Protein AF-A0A1H8UJ95-F1 (afdb_monomer_lite)

Radius of gyration: 18.99 Å; chains: 1; bounding box: 41×17×62 Å

Secondary structure (DSSP, 8-state):
-GGGS---HHHHHHHHHHHHHHHHHHHH-HHHHHHH-TTSSHHHHHHHHHHHHHHHHHHHHHHHHHHHHHHHHHHHHHHTT-

Structure (mmCIF, N/CA/C/O backbone):
data_AF-A0A1H8UJ95-F1
#
_entry.id   AF-A0A1H8UJ95-F1
#
loop_
_atom_site.group_PDB
_atom_site.id
_atom_site.type_symbol
_atom_site.label_atom_id
_atom_site.label_alt_id
_atom_site.label_comp_id
_atom_site.label_asym_id
_atom_site.label_entity_id
_atom_site.label_seq_id
_atom_site.pdbx_PDB_ins_code
_atom_site.Cartn_x
_atom_site.Cartn_y
_atom_site.Cartn_z
_atom_site.occupancy
_atom_site.B_iso_or_equiv
_atom_site.auth_seq_id
_atom_site.auth_comp_id
_atom_site.auth_asym_id
_atom_site.auth_atom_id
_atom_site.pdbx_PDB_model_num
ATOM 1 N N . MET A 1 1 ? 9.117 -6.696 -7.263 1.00 66.62 1 MET A N 1
ATOM 2 C CA . MET A 1 1 ? 10.345 -5.854 -7.394 1.00 66.62 1 MET A CA 1
ATOM 3 C C . MET A 1 1 ? 10.761 -5.188 -6.085 1.00 66.62 1 MET A C 1
ATOM 5 O O . MET A 1 1 ? 11.889 -4.723 -5.955 1.00 66.62 1 MET A O 1
ATOM 9 N N . PHE A 1 2 ? 9.877 -5.192 -5.094 1.00 70.12 2 PHE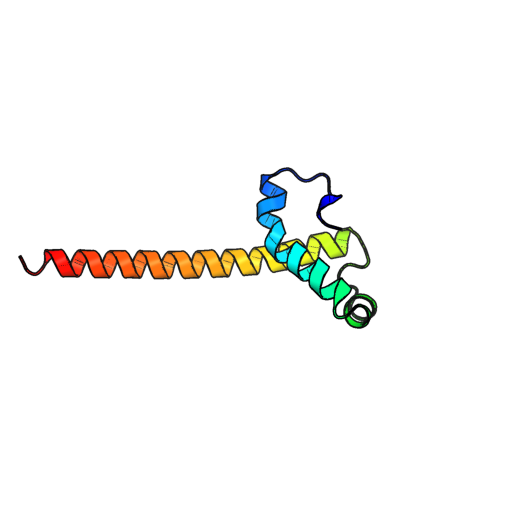 A N 1
ATOM 10 C CA . PHE A 1 2 ? 9.997 -4.409 -3.877 1.00 70.12 2 PHE A CA 1
ATOM 11 C C . PHE A 1 2 ? 11.240 -4.690 -3.010 1.00 70.12 2 PHE A C 1
ATOM 13 O O . PHE A 1 2 ? 11.885 -3.758 -2.546 1.00 70.12 2 PHE A O 1
ATOM 20 N N . HIS A 1 3 ? 11.646 -5.956 -2.861 1.00 72.75 3 HIS A N 1
ATOM 21 C CA . HIS A 1 3 ? 12.815 -6.346 -2.051 1.00 72.75 3 HIS A CA 1
ATOM 22 C C . HIS A 1 3 ? 14.177 -5.919 -2.623 1.00 72.75 3 HI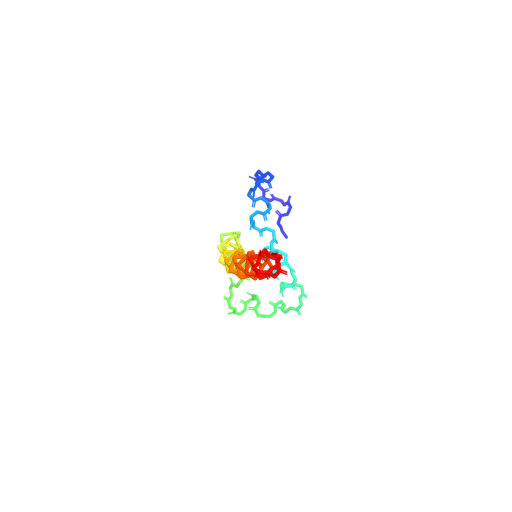S A C 1
ATOM 24 O O . HIS A 1 3 ? 15.193 -6.105 -1.964 1.00 72.75 3 HIS A O 1
ATOM 30 N N . LYS A 1 4 ? 14.216 -5.391 -3.853 1.00 75.56 4 LYS A N 1
ATOM 31 C CA . LYS A 1 4 ? 15.450 -4.918 -4.499 1.00 75.56 4 LYS A CA 1
ATOM 32 C C . LYS A 1 4 ? 15.678 -3.414 -4.322 1.00 75.56 4 LYS A C 1
ATOM 34 O O . LYS A 1 4 ? 16.714 -2.913 -4.744 1.00 75.56 4 LYS A O 1
ATOM 39 N N . LEU A 1 5 ? 14.714 -2.689 -3.748 1.00 75.38 5 LEU A N 1
ATOM 40 C CA . LEU A 1 5 ? 14.851 -1.260 -3.482 1.00 75.38 5 LEU A CA 1
ATOM 41 C C . LEU A 1 5 ? 15.745 -1.045 -2.245 1.00 75.38 5 LEU A C 1
ATOM 43 O O . LEU A 1 5 ? 15.551 -1.747 -1.250 1.00 75.38 5 LEU A O 1
ATOM 47 N N . PRO A 1 6 ? 16.684 -0.077 -2.264 1.00 83.38 6 PRO A N 1
ATOM 48 C CA . PRO A 1 6 ? 17.540 0.249 -1.122 1.00 83.38 6 PRO A CA 1
ATOM 49 C C . PRO A 1 6 ? 16.751 1.044 -0.068 1.00 83.38 6 PRO A C 1
ATOM 51 O O . PRO A 1 6 ? 16.989 2.228 0.156 1.00 83.38 6 PRO A O 1
ATOM 54 N N . LEU A 1 7 ? 15.754 0.400 0.538 1.00 85.50 7 LEU A N 1
ATOM 55 C CA . LEU A 1 7 ? 14.870 0.988 1.540 1.00 85.50 7 LEU A CA 1
ATOM 56 C C . LEU A 1 7 ? 15.311 0.590 2.944 1.00 85.50 7 LEU A C 1
ATOM 58 O O . LEU A 1 7 ? 15.708 -0.549 3.194 1.00 85.50 7 LEU A O 1
ATOM 62 N N . SER A 1 8 ? 15.166 1.517 3.886 1.00 91.62 8 SER A N 1
ATOM 63 C CA . SER A 1 8 ? 15.249 1.182 5.306 1.00 91.62 8 SER A CA 1
ATOM 64 C C . SER A 1 8 ? 14.055 0.319 5.729 1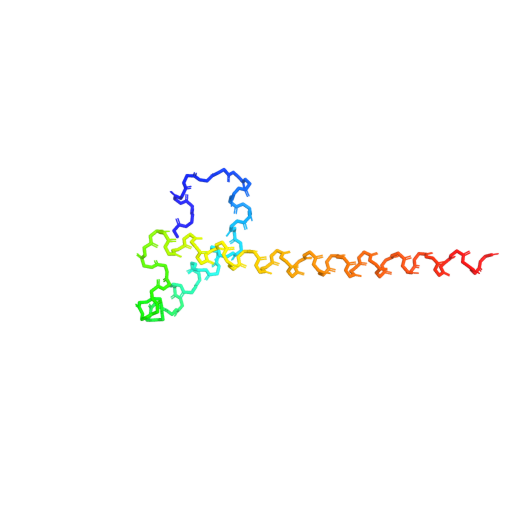.00 91.62 8 SER A C 1
ATOM 66 O O . SER A 1 8 ? 13.000 0.325 5.090 1.00 91.62 8 SER A O 1
ATOM 68 N N . TRP A 1 9 ? 14.183 -0.386 6.856 1.00 90.19 9 TRP A N 1
ATOM 69 C CA . TRP A 1 9 ? 13.104 -1.223 7.403 1.00 90.19 9 TRP A CA 1
ATOM 70 C C . TRP A 1 9 ? 11.781 -0.467 7.599 1.00 90.19 9 TRP A C 1
ATOM 72 O O . TRP A 1 9 ? 10.709 -1.013 7.346 1.00 90.19 9 TRP A O 1
ATOM 82 N N . TRP A 1 10 ? 11.841 0.813 7.974 1.00 89.50 10 TRP A N 1
ATOM 83 C CA . TRP A 1 10 ? 10.654 1.654 8.153 1.00 89.50 10 TRP A CA 1
ATOM 84 C C . TRP A 1 10 ? 9.991 2.037 6.835 1.00 89.50 10 TRP A C 1
ATOM 86 O O . TRP A 1 10 ? 8.770 1.976 6.716 1.00 89.50 10 TRP A O 1
ATOM 96 N N . GLN A 1 11 ? 10.790 2.397 5.829 1.00 88.31 11 GLN A N 1
ATOM 97 C CA . GLN A 1 11 ? 10.278 2.672 4.487 1.00 88.31 11 GLN A CA 1
ATOM 98 C C . GLN A 1 11 ? 9.658 1.416 3.878 1.00 88.31 11 GLN A C 1
ATOM 100 O O . GLN A 1 11 ? 8.619 1.497 3.228 1.00 88.31 11 GLN A O 1
ATOM 105 N N . TYR A 1 12 ? 10.263 0.255 4.141 1.00 87.38 12 TYR A N 1
ATOM 106 C CA . TYR A 1 12 ? 9.722 -1.030 3.737 1.00 87.38 12 TYR A CA 1
ATOM 107 C C . TYR A 1 12 ? 8.350 -1.269 4.373 1.00 87.38 12 TYR A C 1
ATOM 109 O O . TYR A 1 12 ? 7.393 -1.511 3.649 1.00 87.38 12 TYR A O 1
ATOM 117 N N . LEU A 1 13 ? 8.214 -1.118 5.696 1.00 90.31 13 LEU A N 1
ATOM 118 C CA . LEU A 1 13 ? 6.932 -1.274 6.394 1.00 90.31 13 LEU A CA 1
ATOM 119 C C . LEU A 1 13 ? 5.859 -0.306 5.866 1.00 90.31 13 LEU A C 1
ATOM 121 O O . LEU A 1 13 ? 4.725 -0.709 5.619 1.00 90.31 13 LEU A O 1
ATOM 125 N N . LEU A 1 14 ? 6.220 0.961 5.653 1.00 91.12 14 LEU A N 1
ATOM 126 C CA . LEU A 1 14 ? 5.304 1.979 5.138 1.00 91.12 14 LEU A CA 1
ATOM 127 C C . LEU A 1 14 ? 4.817 1.647 3.722 1.00 91.12 14 LEU A C 1
ATOM 129 O O . LEU A 1 14 ? 3.623 1.740 3.442 1.00 91.12 14 LEU A O 1
ATOM 133 N N . LEU A 1 15 ? 5.716 1.227 2.833 1.00 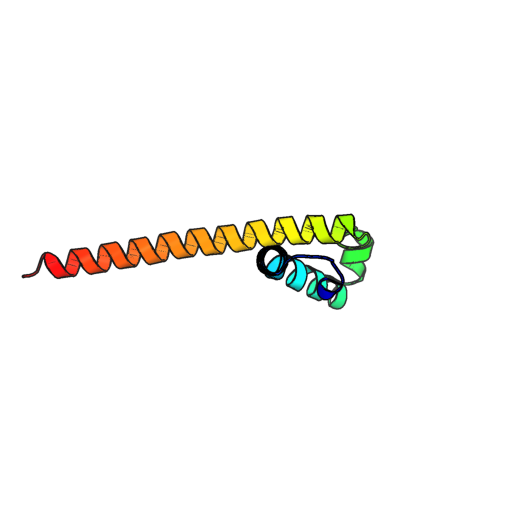92.31 15 LEU A N 1
ATOM 134 C CA . LEU A 1 15 ? 5.398 0.939 1.432 1.00 92.31 15 LEU A CA 1
ATOM 135 C C . LEU A 1 15 ? 4.889 -0.490 1.195 1.00 92.31 15 LEU A C 1
ATOM 137 O O . LEU A 1 15 ? 4.382 -0.782 0.114 1.00 92.31 15 LEU A O 1
ATOM 141 N N . TRP A 1 16 ? 4.989 -1.368 2.193 1.00 92.19 16 TRP A N 1
ATOM 142 C CA . TRP A 1 16 ? 4.665 -2.787 2.075 1.00 92.19 16 TRP A CA 1
ATOM 143 C C . TRP A 1 16 ? 3.269 -3.087 1.508 1.00 92.19 16 TRP A C 1
ATOM 145 O O . TRP A 1 16 ? 3.202 -3.867 0.553 1.00 92.19 16 TRP A O 1
ATOM 155 N N . PRO A 1 17 ? 2.160 -2.502 2.007 1.00 93.25 17 PRO A N 1
ATOM 156 C CA . PRO A 1 17 ? 0.834 -2.845 1.495 1.00 93.25 17 PRO A CA 1
ATOM 157 C C . PRO A 1 17 ? 0.648 -2.431 0.029 1.00 93.25 17 PRO A C 1
ATOM 159 O O . PRO A 1 17 ? 0.193 -3.240 -0.782 1.00 93.25 17 PRO A O 1
ATOM 162 N N . GLY A 1 18 ? 1.065 -1.218 -0.345 1.00 91.62 18 GLY A N 1
ATOM 163 C CA . GLY A 1 18 ? 0.981 -0.750 -1.727 1.00 91.62 18 GLY A CA 1
ATOM 164 C C . GLY A 1 18 ? 1.884 -1.539 -2.674 1.00 91.62 18 GLY A C 1
ATOM 165 O O . GLY A 1 18 ? 1.450 -1.932 -3.755 1.00 91.62 18 GLY A O 1
ATOM 166 N N . ALA A 1 19 ? 3.107 -1.857 -2.252 1.00 89.44 19 ALA A N 1
ATOM 167 C CA . ALA A 1 19 ? 4.027 -2.653 -3.054 1.00 89.44 19 ALA A CA 1
ATOM 168 C C . ALA A 1 19 ? 3.569 -4.108 -3.223 1.00 89.44 19 ALA A C 1
ATOM 170 O O . ALA A 1 19 ? 3.713 -4.670 -4.306 1.00 89.44 19 ALA A O 1
ATOM 171 N N . THR A 1 20 ? 2.983 -4.711 -2.185 1.00 91.25 20 THR A N 1
ATOM 172 C CA . THR A 1 20 ? 2.407 -6.062 -2.263 1.00 91.25 20 THR A CA 1
ATOM 173 C C . THR A 1 20 ? 1.261 -6.102 -3.271 1.00 91.25 20 THR A C 1
ATOM 175 O O . THR A 1 20 ? 1.187 -7.023 -4.084 1.00 91.25 20 THR A O 1
ATOM 178 N N . PHE A 1 21 ? 0.401 -5.079 -3.269 1.00 89.88 21 PHE A N 1
ATOM 179 C CA . PHE A 1 21 ? -0.674 -4.958 -4.249 1.00 89.88 21 PHE A CA 1
ATOM 180 C C . PHE A 1 21 ? -0.139 -4.770 -5.671 1.00 89.88 21 PHE A C 1
ATOM 182 O O . PHE A 1 21 ? -0.606 -5.443 -6.582 1.00 89.88 21 PHE A O 1
ATOM 189 N N . MET A 1 22 ? 0.862 -3.909 -5.868 1.00 88.12 22 MET A N 1
ATOM 190 C CA . MET A 1 22 ? 1.481 -3.700 -7.181 1.00 88.12 22 MET A CA 1
ATOM 191 C C . MET A 1 22 ? 2.153 -4.974 -7.712 1.00 88.12 22 MET A C 1
ATOM 193 O O . MET A 1 22 ? 1.974 -5.313 -8.880 1.00 88.12 22 MET A O 1
ATOM 197 N N . ASP A 1 23 ? 2.871 -5.719 -6.862 1.00 88.25 23 ASP A N 1
ATOM 198 C CA . ASP A 1 23 ? 3.471 -7.006 -7.236 1.00 88.25 23 ASP A CA 1
ATOM 199 C C . ASP A 1 23 ? 2.388 -8.060 -7.567 1.00 88.25 23 ASP A C 1
ATOM 201 O O . ASP A 1 23 ? 2.567 -8.854 -8.493 1.00 88.25 23 ASP A O 1
ATOM 205 N N . TRP A 1 24 ? 1.247 -8.068 -6.865 1.00 89.88 24 TRP A N 1
ATOM 206 C CA . TRP A 1 24 ? 0.100 -8.925 -7.199 1.00 89.88 24 TRP A CA 1
ATOM 207 C C . TRP A 1 24 ? -0.579 -8.513 -8.512 1.00 89.88 24 TRP A C 1
ATOM 209 O O . TRP A 1 24 ? -0.864 -9.373 -9.349 1.00 89.88 24 TRP A O 1
ATOM 219 N N . LEU A 1 25 ? -0.794 -7.213 -8.724 1.00 87.62 25 LEU A N 1
ATOM 220 C CA . LEU A 1 25 ? -1.430 -6.653 -9.916 1.00 87.62 25 LEU A CA 1
ATOM 221 C C . LEU A 1 25 ? -0.606 -6.963 -11.169 1.00 87.62 25 LEU A C 1
ATOM 223 O O . LEU A 1 25 ? -1.156 -7.422 -12.165 1.00 87.62 25 LEU A O 1
ATOM 227 N N . ALA A 1 26 ? 0.717 -6.800 -11.088 1.00 84.94 26 ALA A N 1
ATOM 228 C CA . ALA A 1 26 ? 1.636 -7.123 -12.176 1.00 84.94 26 ALA A CA 1
ATOM 229 C C . ALA A 1 26 ? 1.650 -8.612 -12.542 1.00 84.94 26 ALA A C 1
ATOM 231 O O . ALA A 1 26 ? 1.859 -8.949 -13.705 1.00 84.94 26 ALA A O 1
ATOM 232 N N . ARG A 1 27 ? 1.409 -9.506 -11.576 1.00 86.88 27 ARG A N 1
ATOM 233 C CA . ARG A 1 27 ? 1.296 -10.951 -11.836 1.00 86.88 27 ARG A CA 1
ATOM 234 C C . ARG A 1 27 ? -0.067 -11.344 -12.385 1.00 86.88 27 ARG A C 1
ATOM 236 O O . ARG A 1 27 ? -0.149 -12.254 -13.199 1.00 86.88 27 ARG A O 1
ATOM 243 N N . THR A 1 28 ? -1.120 -10.699 -11.899 1.00 90.25 28 THR A N 1
ATOM 244 C CA . THR A 1 28 ? -2.497 -11.101 -12.187 1.00 90.25 28 THR A CA 1
ATOM 245 C C . THR A 1 28 ? -2.966 -10.524 -13.512 1.00 90.25 28 THR A C 1
ATOM 247 O O . THR A 1 28 ? -3.507 -11.261 -14.329 1.00 90.25 28 THR A O 1
ATOM 250 N N . TRP A 1 29 ? -2.713 -9.234 -13.755 1.00 87.12 29 TRP A N 1
ATOM 251 C CA . TRP A 1 29 ? -3.159 -8.510 -14.947 1.00 87.12 29 TRP A CA 1
ATOM 252 C C . TRP A 1 29 ? -2.003 -7.736 -15.594 1.00 87.12 29 TRP A C 1
ATOM 254 O O . TRP A 1 29 ? -1.974 -6.500 -15.554 1.00 87.12 29 TRP A O 1
ATOM 264 N N . PRO A 1 30 ? -1.050 -8.447 -16.220 1.00 82.94 30 PRO A N 1
ATOM 265 C CA . PRO A 1 30 ? 0.084 -7.812 -16.883 1.00 82.94 30 PRO A CA 1
ATOM 266 C C . PRO A 1 30 ? -0.363 -6.834 -17.979 1.00 82.94 30 PRO A C 1
ATOM 268 O O . PRO A 1 30 ? 0.220 -5.762 -18.108 1.00 82.94 30 PRO A O 1
ATOM 271 N N . ASP A 1 31 ? -1.449 -7.125 -18.701 1.00 82.69 31 ASP A N 1
ATOM 272 C CA . ASP A 1 31 ? -1.983 -6.240 -19.745 1.00 82.69 31 ASP A CA 1
ATOM 273 C C . ASP A 1 31 ? -2.451 -4.886 -19.200 1.00 82.69 31 ASP A C 1
ATOM 275 O O . ASP A 1 31 ? -2.282 -3.859 -19.853 1.00 82.69 31 ASP A O 1
ATOM 279 N N . VAL A 1 32 ? -3.009 -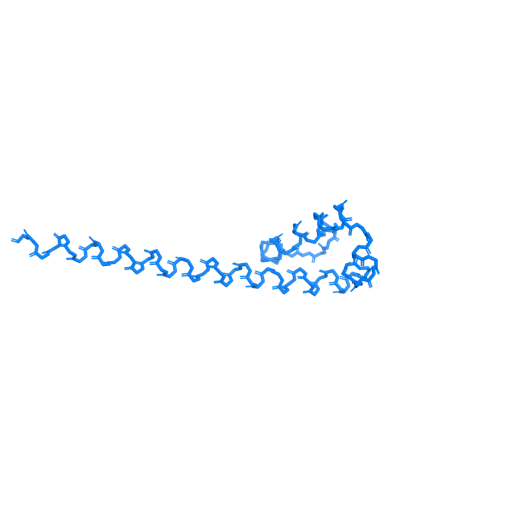4.856 -17.986 1.00 77.94 32 VAL A N 1
ATOM 280 C CA . VAL A 1 32 ? -3.439 -3.614 -17.320 1.00 77.94 32 VAL A CA 1
ATOM 281 C C . VAL A 1 32 ? -2.218 -2.786 -16.925 1.00 77.94 32 VAL A C 1
ATOM 283 O O . VAL A 1 32 ? -2.181 -1.578 -17.151 1.00 77.94 32 VAL A O 1
ATOM 286 N N . VAL A 1 33 ? -1.187 -3.443 -16.399 1.00 76.06 33 VAL A N 1
ATOM 287 C CA . VAL A 1 33 ? 0.103 -2.827 -16.057 1.00 76.06 33 VAL A CA 1
ATOM 288 C C . VAL A 1 33 ? 0.773 -2.228 -17.298 1.00 76.06 33 VAL A C 1
ATOM 290 O O . VAL A 1 33 ? 1.232 -1.086 -17.249 1.00 76.06 33 VAL A O 1
ATOM 293 N N . ILE A 1 34 ? 0.739 -2.936 -18.431 1.00 74.06 34 ILE A N 1
ATOM 294 C CA . ILE A 1 34 ? 1.265 -2.463 -19.719 1.00 74.06 34 ILE A CA 1
ATOM 295 C C . ILE A 1 34 ? 0.452 -1.285 -20.262 1.00 74.06 34 ILE A C 1
ATOM 297 O O . ILE A 1 34 ? 1.017 -0.267 -20.655 1.00 74.06 34 ILE A O 1
ATOM 301 N N . ARG A 1 35 ? -0.878 -1.398 -20.276 1.00 74.38 35 ARG A N 1
ATOM 302 C CA . ARG A 1 35 ? -1.756 -0.433 -20.951 1.00 74.38 35 ARG A CA 1
ATOM 303 C C . ARG A 1 35 ? -1.914 0.883 -20.194 1.00 74.38 35 ARG A C 1
ATOM 305 O O . ARG A 1 35 ? -2.059 1.925 -20.823 1.00 74.38 35 ARG A O 1
ATOM 312 N N . TYR A 1 36 ? -1.885 0.837 -18.865 1.00 70.56 36 TYR A N 1
ATOM 313 C CA . TYR A 1 36 ? -2.061 2.010 -18.004 1.00 70.56 36 TYR A CA 1
ATOM 314 C C . TYR A 1 36 ? -0.746 2.504 -17.380 1.00 70.56 36 TYR A C 1
ATOM 316 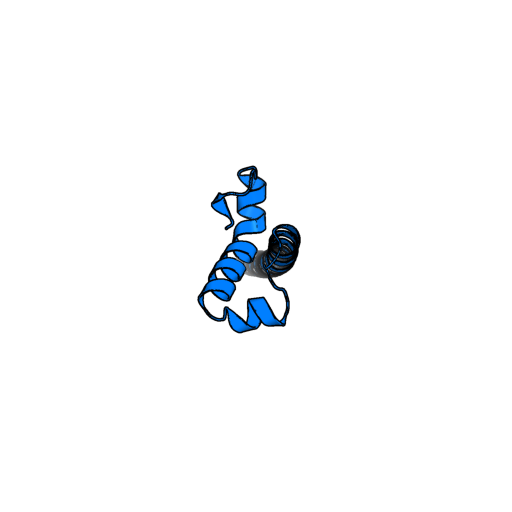O O . TYR A 1 36 ? -0.753 3.464 -16.614 1.00 70.56 36 TYR A O 1
ATOM 324 N N . GLY A 1 37 ? 0.389 1.867 -17.692 1.00 65.56 37 GLY A N 1
ATOM 325 C CA . GLY A 1 37 ? 1.713 2.294 -17.229 1.00 65.56 37 GLY A CA 1
ATOM 326 C C . GLY A 1 37 ? 1.956 2.123 -15.724 1.00 65.56 37 GLY A C 1
ATOM 327 O O . GLY A 1 37 ? 2.920 2.682 -15.189 1.00 65.56 37 GLY A O 1
ATOM 328 N N . PHE A 1 38 ? 1.113 1.358 -15.021 1.00 64.81 38 PHE A N 1
ATOM 329 C CA . PHE A 1 38 ? 1.336 1.007 -13.618 1.00 64.81 38 PHE A CA 1
ATOM 330 C C . PHE A 1 38 ? 2.595 0.145 -13.515 1.00 64.81 38 PHE A C 1
ATOM 332 O O . PHE A 1 38 ? 2.610 -0.968 -14.010 1.00 64.81 38 PHE A O 1
ATOM 339 N N . GLY A 1 39 ? 3.659 0.627 -12.870 1.00 61.50 39 GLY A N 1
ATOM 340 C CA . GLY A 1 39 ? 4.818 -0.216 -12.549 1.00 61.50 39 GLY A CA 1
ATOM 341 C C . GLY A 1 39 ? 5.749 -0.581 -13.715 1.00 61.50 39 GLY A C 1
ATOM 342 O O . GLY A 1 39 ? 6.562 -1.488 -13.557 1.00 61.50 39 GLY A O 1
ATOM 343 N N . PHE A 1 40 ? 5.673 0.120 -14.853 1.00 68.44 40 PHE A N 1
ATOM 344 C CA . PHE A 1 40 ? 6.601 -0.082 -15.980 1.00 68.44 40 PHE A CA 1
ATOM 345 C C . PHE A 1 40 ? 7.998 0.485 -15.716 1.00 68.44 40 PHE A C 1
ATOM 347 O O . PHE A 1 40 ? 9.010 -0.112 -16.076 1.00 68.44 40 PHE A O 1
ATOM 354 N N . THR A 1 41 ? 8.048 1.647 -15.067 1.00 78.75 41 THR A N 1
ATOM 355 C CA . THR A 1 41 ? 9.286 2.272 -14.602 1.00 78.75 41 THR A CA 1
ATOM 356 C C . THR A 1 41 ? 9.399 2.123 -13.092 1.00 78.75 41 THR A C 1
ATOM 358 O O . THR A 1 41 ? 8.396 2.047 -12.376 1.00 78.75 41 THR A O 1
ATOM 361 N N . MET A 1 42 ? 10.635 2.107 -12.593 1.00 79.06 42 MET A N 1
ATOM 362 C CA . MET A 1 42 ? 10.907 2.035 -11.156 1.00 79.06 42 MET A CA 1
ATOM 363 C C . MET A 1 42 ? 10.258 3.206 -10.402 1.00 79.06 42 MET A C 1
ATOM 365 O O . MET A 1 42 ? 9.719 3.020 -9.315 1.00 79.06 42 MET A O 1
ATOM 369 N N . GLU A 1 43 ? 10.220 4.385 -11.024 1.00 81.88 43 GLU A N 1
ATOM 370 C CA . GLU A 1 43 ? 9.561 5.586 -10.502 1.00 81.88 43 GLU A CA 1
ATOM 371 C C . GLU A 1 43 ? 8.038 5.424 -10.415 1.00 81.88 43 GLU A C 1
ATOM 373 O O . GLU A 1 43 ? 7.461 5.665 -9.355 1.00 81.88 43 GLU A O 1
ATOM 378 N N . SER A 1 44 ? 7.388 4.941 -11.485 1.00 83.88 44 SER A N 1
ATOM 379 C CA . SER A 1 44 ? 5.940 4.665 -11.500 1.00 83.88 44 SER A CA 1
ATOM 380 C C . SER A 1 44 ? 5.566 3.620 -10.447 1.00 83.88 44 SER A C 1
ATOM 382 O O . SER A 1 44 ? 4.591 3.787 -9.711 1.00 83.88 44 SER A O 1
ATOM 384 N N . TYR A 1 45 ? 6.376 2.565 -10.315 1.00 84.12 45 TYR A N 1
ATOM 385 C CA . TYR A 1 45 ? 6.173 1.529 -9.305 1.00 84.12 45 TYR A CA 1
ATOM 386 C C . TYR A 1 45 ? 6.210 2.103 -7.883 1.00 84.12 45 TYR A C 1
ATOM 388 O O . TYR A 1 45 ? 5.316 1.824 -7.081 1.00 84.12 45 TYR A O 1
ATOM 396 N N . VAL A 1 46 ? 7.228 2.911 -7.564 1.00 85.69 46 VAL A N 1
ATOM 397 C CA . VAL A 1 46 ? 7.382 3.529 -6.238 1.00 85.69 46 VAL A CA 1
ATOM 398 C C . VAL A 1 46 ? 6.257 4.526 -5.966 1.00 85.69 46 VAL A C 1
ATOM 400 O O . VAL A 1 46 ? 5.682 4.495 -4.879 1.00 85.69 46 VAL A O 1
ATOM 403 N N . PHE A 1 47 ? 5.892 5.352 -6.951 1.00 89.12 47 PHE A N 1
ATOM 404 C CA . PHE A 1 47 ? 4.802 6.321 -6.836 1.00 89.12 47 PHE A CA 1
ATOM 405 C C . PHE A 1 47 ? 3.467 5.645 -6.496 1.00 89.12 47 PHE A C 1
ATOM 407 O O . PHE A 1 47 ? 2.850 5.968 -5.482 1.00 89.12 47 PHE A O 1
ATOM 414 N N . TRP A 1 48 ? 3.043 4.655 -7.287 1.00 88.62 48 TRP A N 1
ATOM 415 C CA . TRP A 1 48 ? 1.774 3.961 -7.053 1.00 88.62 48 TRP A CA 1
ATOM 416 C C . TRP A 1 48 ? 1.782 3.127 -5.773 1.00 88.62 48 TRP A C 1
ATOM 418 O O . TRP A 1 48 ? 0.784 3.109 -5.052 1.00 88.62 48 TRP A O 1
ATOM 428 N N . SER A 1 49 ? 2.919 2.510 -5.436 1.00 89.88 49 SER A N 1
ATOM 429 C CA . SER A 1 49 ? 3.085 1.835 -4.144 1.00 89.88 49 SER A CA 1
ATOM 430 C C . SER A 1 49 ? 2.897 2.816 -2.983 1.00 89.88 49 SER A C 1
ATOM 432 O O . SER A 1 49 ? 2.212 2.489 -2.019 1.00 89.88 49 SER A O 1
ATOM 434 N N . ALA A 1 50 ? 3.439 4.034 -3.079 1.00 90.94 50 ALA A N 1
ATOM 435 C CA . ALA A 1 50 ? 3.269 5.061 -2.056 1.00 90.94 50 ALA A CA 1
ATOM 436 C C . ALA A 1 50 ? 1.813 5.536 -1.940 1.00 90.94 50 ALA A C 1
ATOM 438 O O . ALA A 1 50 ? 1.289 5.598 -0.829 1.00 90.94 50 ALA A O 1
ATOM 439 N N . VAL A 1 51 ? 1.142 5.808 -3.066 1.00 92.38 51 VAL A N 1
ATOM 440 C CA . VAL A 1 51 ? -0.275 6.220 -3.094 1.00 92.38 51 VAL A CA 1
ATOM 441 C C . VAL A 1 51 ? -1.169 5.160 -2.447 1.00 92.38 51 VAL A C 1
ATOM 443 O O . VAL A 1 51 ? -1.968 5.471 -1.563 1.00 92.38 51 VAL A O 1
ATOM 446 N N . LEU A 1 52 ? -1.008 3.896 -2.838 1.00 93.44 52 LEU A N 1
ATOM 447 C CA . LEU A 1 52 ? -1.803 2.790 -2.303 1.00 93.44 52 LEU A CA 1
ATOM 448 C C . LEU A 1 52 ? -1.514 2.535 -0.823 1.00 93.44 52 LEU A C 1
ATOM 450 O O . LEU A 1 52 ? -2.441 2.326 -0.041 1.00 93.44 52 LEU A O 1
ATOM 454 N N . SER A 1 53 ? -0.245 2.600 -0.418 1.00 95.19 53 SER A N 1
ATOM 455 C CA . SER A 1 53 ? 0.129 2.492 0.990 1.00 95.19 53 SER A CA 1
ATOM 456 C C . SER A 1 53 ? -0.461 3.614 1.835 1.00 95.19 53 SER A C 1
ATOM 458 O O . SER A 1 53 ? -0.973 3.342 2.917 1.00 95.19 53 SER A O 1
ATOM 460 N N . LEU A 1 54 ? -0.431 4.861 1.358 1.00 95.56 54 LEU A N 1
ATOM 461 C CA . LEU A 1 54 ? -1.034 5.999 2.057 1.00 95.56 54 LEU A CA 1
ATOM 462 C C . LEU A 1 54 ? -2.534 5.792 2.274 1.00 95.56 54 LEU A C 1
ATOM 464 O O . LEU A 1 54 ? -3.016 5.982 3.389 1.00 95.56 54 LEU A O 1
ATOM 468 N N . LEU A 1 55 ? -3.259 5.349 1.242 1.00 95.50 55 LEU A N 1
ATOM 469 C CA . LEU A 1 55 ? -4.685 5.033 1.346 1.00 95.50 55 LEU A CA 1
ATOM 470 C C . LEU A 1 55 ? -4.945 3.908 2.353 1.00 95.50 55 LEU A C 1
ATOM 472 O O . LEU A 1 55 ? -5.824 4.034 3.205 1.00 95.50 55 LEU A O 1
ATOM 476 N N . PHE A 1 56 ? -4.158 2.833 2.297 1.00 96.06 56 PHE A N 1
ATOM 477 C CA . PHE A 1 56 ? -4.281 1.715 3.228 1.00 96.06 56 PHE A CA 1
ATOM 478 C C . PHE A 1 56 ? -4.054 2.158 4.679 1.00 96.06 56 PHE A C 1
ATOM 480 O O . PHE A 1 56 ? -4.896 1.912 5.544 1.00 96.06 56 PHE A O 1
ATOM 487 N N . TRP A 1 57 ? -2.952 2.861 4.953 1.00 95.25 57 TRP A N 1
ATOM 488 C CA . TRP A 1 57 ? -2.635 3.341 6.298 1.00 95.25 57 TRP A CA 1
ATOM 489 C C . TRP A 1 57 ? -3.642 4.366 6.806 1.00 95.25 57 TRP A C 1
ATOM 491 O O . TRP A 1 57 ? -3.968 4.353 7.992 1.00 95.25 57 TRP A O 1
ATOM 501 N N . PHE A 1 58 ? -4.187 5.207 5.926 1.00 96.06 58 PHE A N 1
ATOM 502 C CA . PHE A 1 58 ? -5.276 6.111 6.274 1.00 96.06 58 PHE A CA 1
ATOM 503 C C . PHE A 1 58 ? -6.516 5.340 6.745 1.00 96.06 58 PHE A C 1
ATOM 505 O O . PHE A 1 58 ? -7.047 5.633 7.815 1.00 96.06 58 PHE A O 1
ATOM 512 N N . VAL A 1 59 ? -6.938 4.307 6.010 1.00 96.06 59 VAL A N 1
ATOM 513 C CA . VAL A 1 59 ? -8.074 3.456 6.405 1.00 96.06 59 VAL A CA 1
ATOM 514 C C . VAL A 1 59 ? -7.801 2.743 7.731 1.00 96.06 59 VAL A C 1
ATOM 516 O O . VAL A 1 59 ? -8.662 2.744 8.611 1.00 96.06 59 VAL A O 1
ATOM 519 N N . VAL A 1 60 ? -6.600 2.186 7.915 1.00 95.88 60 VAL A N 1
ATOM 520 C CA . VAL A 1 60 ? -6.190 1.545 9.177 1.00 95.88 60 VAL A CA 1
ATOM 521 C C . VAL A 1 60 ? -6.237 2.534 10.341 1.00 95.88 60 VAL A C 1
ATOM 523 O O . VAL A 1 60 ? -6.753 2.201 11.408 1.00 95.88 60 VAL A O 1
ATOM 526 N N . LEU A 1 61 ? -5.750 3.761 10.144 1.00 96.75 61 LEU A N 1
ATOM 527 C CA . LEU A 1 61 ? -5.773 4.806 11.162 1.00 96.75 61 LEU A CA 1
ATOM 528 C C . LEU A 1 61 ? -7.209 5.201 11.528 1.00 96.75 61 LEU A C 1
ATOM 530 O O . LEU A 1 61 ? -7.539 5.284 12.710 1.00 96.75 61 LEU A O 1
ATOM 534 N N . VAL A 1 62 ? -8.076 5.398 10.532 1.00 96.56 62 VAL A N 1
ATOM 535 C CA . VAL A 1 62 ? -9.497 5.704 10.749 1.00 96.56 62 VAL A CA 1
ATOM 536 C C . VAL A 1 62 ? -10.180 4.571 11.516 1.00 96.56 62 VAL A C 1
ATOM 538 O O . VAL A 1 62 ? -10.861 4.830 12.509 1.00 96.56 62 VAL A O 1
ATOM 541 N N . ALA A 1 63 ? -9.951 3.318 11.117 1.00 95.12 63 ALA A N 1
ATOM 542 C CA . ALA A 1 63 ? -10.489 2.148 11.804 1.00 95.12 63 ALA A CA 1
ATOM 543 C C . ALA A 1 63 ? -10.003 2.070 13.261 1.00 95.12 63 ALA A C 1
ATOM 545 O O . ALA A 1 63 ? -10.809 1.861 14.168 1.00 95.12 63 ALA A O 1
ATOM 546 N N . LEU A 1 64 ? -8.713 2.314 13.508 1.00 97.06 64 LEU A N 1
ATOM 547 C CA . LEU A 1 64 ? -8.135 2.365 14.853 1.00 97.06 64 LEU A CA 1
ATOM 548 C C . LEU A 1 64 ? -8.783 3.448 15.714 1.00 97.06 64 LEU A C 1
ATOM 550 O O . LEU A 1 64 ? -9.181 3.169 16.843 1.00 97.06 64 LEU A O 1
ATOM 554 N N . VAL A 1 65 ? -8.931 4.668 15.192 1.00 96.19 65 VAL A N 1
ATOM 555 C CA . VAL A 1 65 ? -9.604 5.765 15.903 1.00 96.19 65 VAL A CA 1
ATOM 556 C C . VAL A 1 65 ? -11.033 5.366 16.263 1.00 96.19 65 VAL A C 1
ATOM 558 O O . VAL A 1 65 ? -11.476 5.590 17.391 1.00 96.19 65 VAL A O 1
ATOM 561 N N . TRP A 1 66 ? -11.746 4.725 15.338 1.00 95.81 66 TRP A N 1
ATOM 562 C CA . TRP A 1 66 ? -13.112 4.268 15.566 1.00 95.81 66 TRP A CA 1
ATOM 563 C C . TRP A 1 66 ? -13.192 3.197 16.662 1.00 95.81 66 TRP A C 1
ATOM 565 O O . TRP A 1 66 ? -13.984 3.330 17.598 1.00 95.81 66 TRP A O 1
ATOM 575 N N . VAL A 1 67 ? -12.314 2.190 16.614 1.00 95.38 67 VAL A N 1
ATOM 576 C CA . VAL A 1 67 ? -12.217 1.127 17.628 1.00 95.38 67 VAL A CA 1
ATOM 577 C C . VAL A 1 67 ? -11.851 1.700 18.997 1.00 95.38 67 VAL A C 1
ATOM 579 O O . VAL A 1 67 ? -12.502 1.384 19.993 1.00 95.38 67 VAL A O 1
ATOM 582 N N . LEU A 1 68 ? -10.858 2.587 19.071 1.00 95.06 68 LEU A N 1
ATOM 583 C CA . LEU A 1 68 ? -10.437 3.220 20.323 1.00 95.06 68 LEU A CA 1
ATOM 584 C C . LEU A 1 68 ? -11.552 4.074 20.934 1.00 95.06 68 LEU A C 1
ATOM 586 O O . LEU A 1 68 ? -11.774 4.028 22.147 1.00 95.06 68 LEU A O 1
ATOM 590 N N . ASN A 1 69 ? -12.289 4.816 20.107 1.00 92.44 69 ASN A N 1
ATOM 591 C CA . ASN A 1 69 ? -13.449 5.584 20.553 1.00 92.44 69 ASN A CA 1
ATOM 592 C C . ASN A 1 69 ? -14.581 4.674 21.046 1.00 92.44 69 ASN A C 1
ATOM 594 O O . ASN A 1 69 ? -15.186 4.963 22.081 1.00 92.44 69 ASN A O 1
ATOM 598 N N . GLY A 1 70 ? -14.828 3.552 20.365 1.00 91.31 70 GLY A N 1
ATOM 599 C CA . GLY A 1 70 ? -15.761 2.522 20.819 1.00 91.31 70 GLY A CA 1
ATOM 600 C C . GLY A 1 70 ? -15.379 1.971 22.195 1.00 91.31 70 GLY A C 1
ATOM 601 O O . GLY A 1 70 ? -16.191 1.989 23.120 1.00 91.31 70 GLY A O 1
ATOM 602 N N . LEU A 1 71 ? -14.112 1.589 22.378 1.00 90.88 71 LEU A N 1
ATOM 603 C CA . LEU A 1 71 ? -13.596 1.077 23.652 1.00 90.88 71 LEU A CA 1
ATOM 604 C C . LEU A 1 71 ? -13.711 2.099 24.791 1.00 90.88 71 LEU A C 1
ATOM 606 O O . LEU A 1 71 ? -14.075 1.728 25.910 1.00 90.88 71 LEU A O 1
ATOM 610 N N . ARG A 1 72 ? -13.436 3.383 24.524 1.00 86.94 72 ARG A N 1
ATOM 611 C CA . ARG A 1 72 ? -13.613 4.464 25.509 1.00 86.94 72 ARG A CA 1
ATOM 612 C C . ARG A 1 72 ? -15.070 4.575 25.962 1.00 86.94 72 ARG A C 1
ATOM 614 O O . ARG A 1 72 ? -15.323 4.603 27.166 1.00 86.94 72 ARG A O 1
ATOM 621 N N . ARG A 1 73 ? -16.028 4.552 25.026 1.00 82.94 73 ARG A N 1
ATOM 622 C CA . ARG A 1 73 ? -17.469 4.587 25.342 1.00 82.94 73 ARG A CA 1
ATOM 623 C C . ARG A 1 73 ? -17.898 3.382 26.188 1.00 82.94 73 ARG A C 1
ATOM 625 O O . ARG A 1 73 ? -18.569 3.554 27.202 1.00 82.94 73 ARG A O 1
ATOM 632 N N . SER A 1 74 ? -17.442 2.176 25.844 1.00 79.69 74 SER A N 1
ATOM 633 C CA . SER A 1 74 ? -17.766 0.949 26.591 1.00 79.69 74 SER A CA 1
ATOM 634 C C . SER A 1 74 ? -17.139 0.868 27.990 1.00 79.69 74 SER A C 1
ATOM 636 O O . SER A 1 74 ? -17.597 0.079 28.821 1.00 79.69 74 SER A O 1
ATOM 638 N N . ARG A 1 75 ? -16.066 1.623 28.262 1.00 78.12 75 ARG A N 1
ATOM 639 C CA . ARG A 1 75 ? -15.483 1.740 29.610 1.00 78.12 75 ARG A CA 1
ATOM 640 C C . ARG A 1 75 ? -16.238 2.757 30.468 1.00 78.12 75 ARG A C 1
ATOM 642 O O . ARG A 1 75 ? -16.517 2.451 31.620 1.00 78.12 75 ARG A O 1
ATOM 649 N N . GLY A 1 76 ? -16.642 3.899 29.904 1.00 70.38 76 GLY A N 1
ATOM 650 C CA . GLY A 1 76 ? -17.443 4.906 30.616 1.00 70.38 76 GLY A CA 1
ATOM 651 C C . GLY A 1 76 ? -18.801 4.375 31.089 1.00 70.38 76 GLY A C 1
ATOM 652 O O . GLY A 1 76 ? -19.177 4.586 32.238 1.00 70.38 76 GLY A O 1
ATOM 653 N N . ALA A 1 77 ? -19.487 3.584 30.256 1.00 67.75 77 ALA A N 1
ATOM 654 C CA . ALA A 1 77 ? -20.770 2.973 30.618 1.00 67.75 77 ALA A CA 1
ATOM 655 C C . ALA A 1 77 ? -20.680 2.015 31.824 1.00 67.75 77 ALA A C 1
ATOM 657 O O . ALA A 1 77 ? -21.637 1.886 32.577 1.00 67.75 77 ALA A O 1
ATOM 658 N N . ARG A 1 78 ? -19.522 1.375 32.049 1.00 67.19 78 ARG A N 1
ATOM 659 C CA . ARG A 1 78 ? -19.306 0.452 33.177 1.00 67.19 78 ARG A CA 1
ATOM 660 C C . ARG A 1 78 ? -19.043 1.146 34.514 1.00 67.19 78 ARG A C 1
ATOM 662 O O . ARG A 1 78 ? -19.197 0.507 35.550 1.00 67.19 78 ARG A O 1
ATOM 669 N N . HIS A 1 79 ? -18.641 2.418 34.508 1.00 60.56 79 HIS A N 1
ATOM 670 C CA . HIS A 1 79 ? -18.423 3.189 35.736 1.00 60.56 79 HIS A CA 1
ATOM 671 C C . HIS A 1 79 ? -19.670 3.928 36.233 1.00 60.56 79 HIS A C 1
ATOM 673 O O . HIS A 1 79 ? -19.713 4.262 37.406 1.00 60.56 79 HIS A O 1
ATOM 679 N N . SER A 1 80 ? -20.689 4.135 35.393 1.00 58.50 80 SER A N 1
ATOM 680 C CA . SER A 1 80 ? -21.929 4.828 35.787 1.00 58.50 80 SER A CA 1
ATOM 681 C C . SER A 1 80 ? -22.945 3.939 36.523 1.00 58.50 80 SER A C 1
ATOM 683 O O . SER A 1 80 ? -23.949 4.449 37.009 1.00 58.50 80 SER A O 1
ATOM 685 N N . THR A 1 81 ? -22.736 2.621 36.553 1.00 59.72 81 THR A N 1
ATOM 686 C CA . THR A 1 81 ? -23.665 1.627 37.130 1.00 59.72 81 THR A CA 1
ATOM 687 C C . THR A 1 81 ? -23.225 1.075 38.493 1.00 59.72 81 THR A C 1
ATOM 689 O O . THR A 1 81 ? -23.770 0.068 38.939 1.00 59.72 81 THR A O 1
ATOM 692 N N . ARG A 1 82 ? -22.226 1.682 39.140 1.00 51.78 82 ARG A N 1
ATOM 693 C CA . ARG A 1 82 ? -21.856 1.431 40.542 1.00 51.78 82 ARG A CA 1
ATOM 694 C C . ARG A 1 82 ? -22.142 2.677 41.358 1.00 51.78 82 ARG A C 1
ATOM 696 O O . ARG A 1 82 ? -22.542 2.494 42.523 1.00 51.78 82 ARG A O 1
#

pLDDT: mean 84.26, std 10.97, range [51.78, 97.06]

Sequence (82 aa):
MFHKLPLSWWQYLLLWPGATFMDWLARTWPDVVIRYGFGFTMESYVFWSAVLSLLFWFVVLVALVWVLNGLRRSRGARHSTR

Organism: NCBI:txid406100

Foldseek 3Di:
DLVPDPDDPVRCVLLVVQLVVLVVCCVPPVVCCVVVVQPPDPVSVSVRSNVRSVVVVVVVVVVVVVVVVVVVVVVVVVVVVD